Protein AF-A0A7J8L8A6-F1 (afdb_monomer_lite)

Structure (mmCIF, N/CA/C/O backbone):
data_AF-A0A7J8L8A6-F1
#
_entry.id   AF-A0A7J8L8A6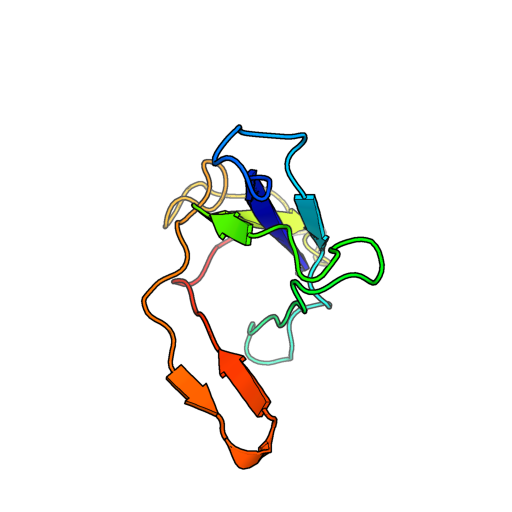-F1
#
loop_
_atom_site.group_PDB
_atom_site.id
_atom_site.type_symbol
_atom_site.label_atom_id
_atom_site.label_alt_id
_atom_site.label_comp_id
_atom_site.label_asym_id
_atom_site.label_entity_id
_atom_site.label_seq_id
_atom_site.pdbx_PDB_ins_code
_atom_site.Cartn_x
_atom_site.Cartn_y
_atom_site.Cartn_z
_atom_site.occupancy
_atom_site.B_iso_or_equiv
_atom_site.auth_seq_id
_atom_site.auth_comp_id
_atom_site.auth_asym_id
_atom_site.auth_atom_id
_atom_site.pdbx_PDB_model_num
ATOM 1 N N . ALA A 1 1 ? 8.907 4.199 -5.803 1.00 94.94 1 ALA A N 1
ATOM 2 C CA . ALA A 1 1 ? 7.519 4.208 -6.311 1.00 94.94 1 ALA A CA 1
ATOM 3 C C . ALA A 1 1 ? 6.595 4.725 -5.222 1.00 94.94 1 ALA A C 1
ATOM 5 O O . ALA A 1 1 ? 7.020 4.791 -4.081 1.00 94.94 1 ALA A O 1
ATOM 6 N N . VAL A 1 2 ? 5.375 5.120 -5.560 1.00 97.56 2 VAL A N 1
ATOM 7 C CA . VAL A 1 2 ? 4.335 5.526 -4.608 1.00 97.56 2 VAL A CA 1
ATOM 8 C C . VAL A 1 2 ? 3.111 4.650 -4.847 1.00 97.56 2 VAL A C 1
ATOM 10 O O . VAL A 1 2 ? 2.802 4.310 -5.998 1.00 97.56 2 VAL A O 1
ATOM 13 N N . ALA A 1 3 ? 2.447 4.268 -3.761 1.00 97.75 3 ALA A N 1
ATOM 14 C CA . ALA A 1 3 ? 1.190 3.545 -3.780 1.00 97.75 3 ALA A CA 1
ATOM 15 C C . ALA A 1 3 ? 0.066 4.431 -3.239 1.00 97.75 3 ALA A C 1
ATOM 17 O O . ALA A 1 3 ? 0.256 5.188 -2.292 1.00 97.75 3 ALA A O 1
ATOM 18 N N . ARG A 1 4 ? -1.130 4.275 -3.799 1.00 97.62 4 ARG A N 1
ATOM 19 C CA . ARG A 1 4 ? -2.346 4.924 -3.309 1.00 97.62 4 ARG A CA 1
ATOM 20 C C . ARG A 1 4 ? -3.213 3.898 -2.605 1.00 97.62 4 ARG A C 1
ATOM 22 O O . ARG A 1 4 ? -3.405 2.805 -3.127 1.00 97.62 4 ARG A O 1
ATOM 29 N N . ILE A 1 5 ? -3.764 4.241 -1.452 1.00 97.44 5 ILE A N 1
ATOM 30 C CA . ILE A 1 5 ? -4.724 3.426 -0.718 1.00 97.44 5 ILE A CA 1
ATOM 31 C C . ILE A 1 5 ? -6.059 4.151 -0.745 1.00 97.44 5 ILE A C 1
ATOM 33 O O . ILE A 1 5 ? -6.141 5.298 -0.322 1.00 97.44 5 ILE A O 1
ATOM 37 N N . THR A 1 6 ? -7.109 3.489 -1.217 1.00 96.44 6 THR A N 1
ATOM 38 C CA . THR A 1 6 ? -8.469 4.033 -1.202 1.00 96.44 6 THR A CA 1
ATOM 39 C C . THR A 1 6 ? -9.360 3.150 -0.347 1.00 96.44 6 THR A C 1
ATOM 41 O O . THR A 1 6 ? -9.363 1.932 -0.520 1.00 96.44 6 THR A O 1
ATOM 44 N N . CYS A 1 7 ? -10.108 3.757 0.566 1.00 94.69 7 CYS A N 1
ATOM 45 C CA . CYS A 1 7 ? -10.997 3.076 1.499 1.00 94.69 7 CYS A CA 1
ATOM 46 C C . CYS A 1 7 ? -12.416 3.623 1.371 1.00 94.69 7 CYS A C 1
ATOM 48 O O . CYS A 1 7 ? -12.607 4.830 1.213 1.00 94.69 7 CYS A O 1
ATOM 50 N N . VAL A 1 8 ? -13.402 2.742 1.508 1.00 93.31 8 VAL A N 1
ATOM 51 C CA . VAL A 1 8 ? -14.794 3.149 1.704 1.00 93.31 8 VAL A CA 1
ATOM 52 C C . VAL A 1 8 ? -14.918 3.696 3.118 1.00 93.31 8 VAL A C 1
ATOM 54 O O . VAL A 1 8 ? -14.451 3.071 4.072 1.00 93.31 8 VAL A O 1
ATOM 57 N N . ALA A 1 9 ? -15.516 4.870 3.253 1.00 91.12 9 ALA A N 1
ATOM 58 C CA . ALA A 1 9 ? -15.820 5.456 4.544 1.00 91.12 9 ALA A CA 1
ATOM 59 C C . ALA A 1 9 ? -17.260 5.139 4.919 1.00 91.12 9 ALA A C 1
ATOM 61 O O . ALA A 1 9 ? -18.147 5.196 4.073 1.00 91.12 9 ALA A O 1
ATOM 62 N N . VAL A 1 10 ? -17.482 4.792 6.180 1.00 91.69 10 VAL A N 1
ATOM 63 C CA . VAL A 1 10 ? -18.804 4.470 6.707 1.00 91.69 10 VAL A CA 1
ATOM 64 C C . VAL A 1 10 ? -19.035 5.277 7.972 1.00 91.69 10 VAL A C 1
ATOM 66 O O . VAL A 1 10 ? -18.179 5.277 8.859 1.00 91.69 10 VAL A O 1
ATOM 69 N N . ASP A 1 11 ? -20.164 5.977 8.045 1.00 89.00 11 ASP A N 1
ATOM 70 C CA . ASP A 1 11 ? -20.531 6.780 9.212 1.00 89.00 11 ASP A CA 1
ATOM 71 C C . ASP A 1 11 ? -21.001 5.927 10.409 1.00 89.00 11 ASP A C 1
ATOM 73 O O . ASP A 1 11 ? -21.055 4.694 10.357 1.00 89.00 11 ASP A O 1
ATOM 77 N N . GLU A 1 12 ? -21.359 6.594 11.510 1.00 88.62 12 GLU A N 1
ATOM 78 C CA . GLU A 1 12 ? -21.817 5.935 12.741 1.00 88.62 12 GLU A CA 1
ATOM 79 C C . GLU A 1 12 ? -23.127 5.149 12.580 1.00 88.62 12 GLU A C 1
ATOM 81 O O . GLU A 1 12 ? -23.418 4.267 13.389 1.00 88.62 12 GLU A O 1
ATOM 86 N N . PHE A 1 13 ? -23.902 5.439 11.534 1.00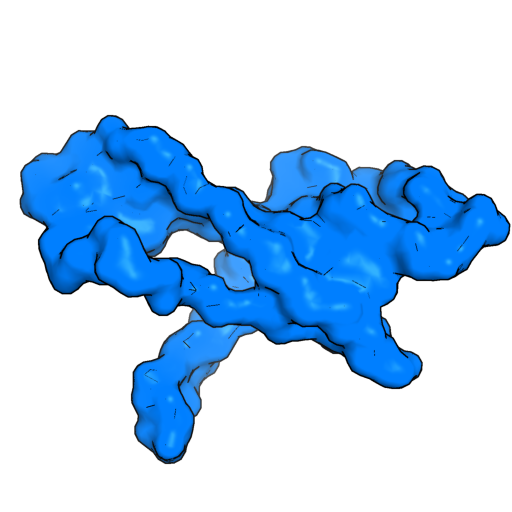 89.31 13 PHE A N 1
ATOM 87 C CA . PHE A 1 13 ? -25.163 4.773 11.223 1.00 89.31 13 PHE A CA 1
ATOM 88 C C . PHE A 1 13 ? -24.995 3.638 10.204 1.00 89.31 13 PHE A C 1
ATOM 90 O O . PHE A 1 13 ? -25.952 2.910 9.941 1.00 89.31 13 PHE A O 1
ATOM 97 N N . GLY A 1 14 ? -23.789 3.447 9.663 1.00 87.81 14 GLY A N 1
ATOM 98 C CA . GLY A 1 14 ? -23.499 2.403 8.689 1.00 87.81 14 GLY A CA 1
ATOM 99 C C . GLY A 1 14 ? -23.678 2.829 7.230 1.00 87.81 14 GLY A C 1
ATOM 100 O O . GLY A 1 14 ? -23.610 1.961 6.359 1.00 87.81 14 GLY A O 1
ATOM 101 N N . TYR A 1 15 ? -23.895 4.116 6.941 1.00 90.62 15 TYR A N 1
ATOM 102 C CA . TYR A 1 15 ? -24.030 4.604 5.569 1.00 90.62 15 TYR A CA 1
ATOM 103 C C . TYR A 1 15 ? -22.667 4.897 4.946 1.00 90.62 15 TYR A C 1
ATOM 105 O O . TYR A 1 15 ? -21.792 5.492 5.580 1.00 90.62 15 TYR A O 1
ATOM 113 N N . GLU A 1 16 ? -22.494 4.48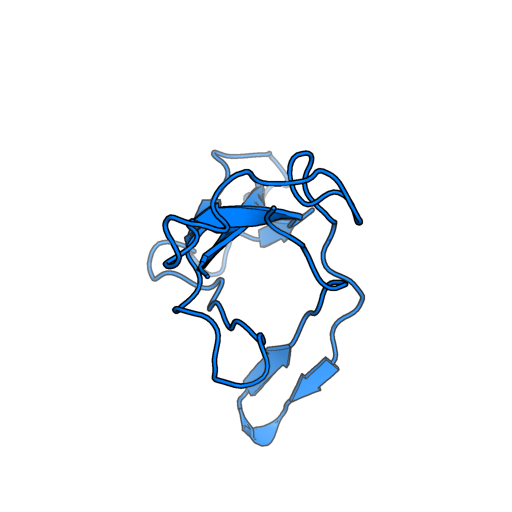9 3.687 1.00 92.00 16 GLU A N 1
ATOM 114 C CA . GLU A 1 16 ? -21.300 4.817 2.910 1.00 92.00 16 GLU A CA 1
ATOM 115 C C . GLU A 1 16 ? -21.228 6.324 2.643 1.00 92.00 16 GLU A C 1
ATOM 117 O O . GLU A 1 16 ? -22.196 6.951 2.205 1.00 92.00 16 GLU A O 1
ATOM 122 N N . THR A 1 17 ? -20.059 6.903 2.890 1.00 89.06 17 THR A N 1
ATOM 123 C CA . THR A 1 17 ? -19.739 8.300 2.606 1.00 89.06 17 THR A CA 1
ATOM 124 C C . THR A 1 17 ? -18.633 8.382 1.553 1.00 89.06 17 THR A C 1
ATOM 126 O O . THR A 1 17 ? -18.216 7.375 0.973 1.00 89.06 17 THR A O 1
ATOM 129 N N . ALA A 1 18 ? -18.178 9.598 1.240 1.00 89.06 18 ALA A N 1
ATOM 130 C CA . ALA A 1 18 ? -17.119 9.792 0.258 1.00 89.06 18 ALA A CA 1
ATOM 131 C C . ALA A 1 18 ? -15.862 8.978 0.640 1.00 89.06 18 ALA A C 1
ATOM 133 O O . ALA A 1 18 ? -15.430 9.030 1.793 1.00 89.06 18 ALA A O 1
ATOM 134 N N . PRO A 1 19 ? -15.262 8.227 -0.303 1.00 91.25 19 PRO A N 1
ATOM 135 C CA . PRO A 1 19 ? -14.102 7.403 -0.004 1.00 91.25 19 PRO A CA 1
ATOM 136 C C . PRO A 1 19 ? -12.888 8.267 0.343 1.00 91.25 19 PRO A C 1
ATOM 138 O O . PRO A 1 19 ? -12.672 9.325 -0.252 1.00 91.25 19 PRO A O 1
ATOM 141 N N . PHE A 1 20 ? -12.046 7.773 1.249 1.00 92.31 20 PHE A N 1
ATOM 142 C CA . PHE A 1 20 ? -10.749 8.392 1.521 1.00 92.31 20 PHE A CA 1
ATOM 143 C C . PHE A 1 20 ? -9.684 7.807 0.617 1.00 92.31 20 PHE A C 1
ATOM 145 O O . PHE A 1 20 ? -9.654 6.598 0.383 1.00 92.31 20 PHE A O 1
ATOM 152 N N . SER A 1 21 ? -8.783 8.667 0.155 1.00 94.00 21 SER A N 1
ATOM 153 C CA . SER A 1 21 ? -7.614 8.275 -0.614 1.00 94.00 21 SER A CA 1
ATOM 154 C C . SER A 1 21 ? -6.351 8.803 0.052 1.00 94.00 21 SER A C 1
ATOM 156 O O . SER A 1 21 ? -6.266 9.981 0.383 1.00 94.00 21 SER A O 1
ATOM 158 N N . PHE A 1 22 ? -5.370 7.924 0.210 1.00 94.62 22 PHE A N 1
ATOM 159 C CA . PHE A 1 22 ? -4.109 8.170 0.894 1.00 94.62 22 PHE A CA 1
ATOM 160 C C . PHE A 1 22 ? -2.961 7.813 -0.035 1.00 94.62 22 PHE A C 1
ATOM 162 O O . PHE A 1 22 ? -2.902 6.682 -0.513 1.00 94.62 22 PHE A O 1
ATOM 169 N N . SER A 1 23 ? -2.039 8.735 -0.267 1.00 96.00 23 SER A N 1
ATOM 170 C CA . SER A 1 23 ? -0.770 8.398 -0.911 1.00 96.00 23 SER A CA 1
ATOM 171 C C . SER A 1 23 ? 0.213 7.905 0.144 1.00 96.00 23 SER A C 1
ATOM 173 O O . SER A 1 23 ? 0.265 8.431 1.257 1.00 96.00 23 SER A O 1
ATOM 175 N N . SER A 1 24 ? 0.968 6.867 -0.191 1.00 96.44 24 SER A N 1
ATOM 176 C CA . SER A 1 24 ? 2.076 6.396 0.628 1.00 96.44 24 SER A CA 1
ATOM 177 C C . SER A 1 24 ? 3.270 7.336 0.522 1.00 96.44 24 SER A C 1
ATOM 179 O O . SER A 1 24 ? 3.386 8.124 -0.419 1.00 96.44 24 SER A O 1
ATOM 181 N N . ASP A 1 25 ? 4.229 7.156 1.421 1.00 95.19 25 ASP A N 1
ATOM 182 C CA . ASP A 1 25 ? 5.581 7.640 1.170 1.00 95.19 25 ASP A CA 1
ATOM 183 C C . ASP A 1 25 ? 6.194 6.922 -0.044 1.00 95.19 25 ASP A C 1
ATOM 185 O O . ASP A 1 25 ? 5.710 5.875 -0.502 1.00 95.19 25 ASP A O 1
ATOM 189 N N . ALA A 1 26 ? 7.284 7.483 -0.570 1.00 96.19 26 ALA A N 1
ATOM 190 C CA . ALA A 1 26 ? 8.086 6.791 -1.565 1.00 96.19 26 ALA A CA 1
ATOM 191 C C . ALA A 1 26 ? 8.614 5.468 -0.988 1.00 96.19 26 ALA A C 1
ATOM 193 O O . ALA A 1 26 ? 9.026 5.403 0.169 1.00 96.19 26 ALA A O 1
ATOM 194 N N . THR A 1 27 ? 8.607 4.419 -1.809 1.00 96.38 27 THR A N 1
ATOM 195 C CA . THR A 1 27 ? 9.150 3.116 -1.424 1.00 96.38 27 THR A CA 1
ATOM 196 C C . THR A 1 27 ? 10.602 3.232 -0.976 1.00 96.38 27 THR A C 1
ATOM 198 O O . THR A 1 27 ? 11.377 3.964 -1.599 1.00 96.38 27 THR A O 1
ATOM 201 N N . ASP A 1 28 ? 10.975 2.447 0.028 1.00 95.25 28 ASP A N 1
ATOM 202 C CA . ASP A 1 28 ? 12.358 2.316 0.475 1.00 95.25 28 ASP A CA 1
ATOM 203 C C . ASP A 1 28 ? 13.240 1.558 -0.539 1.00 95.25 28 ASP A C 1
ATOM 205 O O . ASP A 1 28 ? 12.795 1.141 -1.614 1.00 95.25 28 ASP A O 1
ATOM 209 N N . GLU A 1 29 ? 14.515 1.374 -0.190 1.00 94.50 29 GLU A N 1
ATOM 210 C CA . GLU A 1 29 ? 15.507 0.649 -0.998 1.00 94.50 29 GLU A CA 1
ATOM 211 C C . GLU A 1 29 ? 15.136 -0.820 -1.276 1.00 94.50 29 GLU A C 1
ATOM 213 O O . GLU A 1 29 ? 15.621 -1.404 -2.243 1.00 94.50 29 GLU A O 1
ATOM 218 N N . ASN A 1 30 ? 14.249 -1.403 -0.464 1.00 94.19 30 ASN A N 1
ATOM 219 C CA . ASN A 1 30 ? 13.762 -2.774 -0.602 1.00 94.19 30 ASN A CA 1
ATOM 220 C C . ASN A 1 30 ? 12.411 -2.844 -1.339 1.00 94.19 30 ASN A C 1
ATOM 222 O O . ASN A 1 30 ? 11.883 -3.935 -1.558 1.00 94.19 30 ASN A O 1
ATOM 226 N N . GLY A 1 31 ? 11.839 -1.700 -1.725 1.00 93.12 31 GLY A N 1
ATOM 227 C CA . GLY A 1 31 ? 10.551 -1.616 -2.406 1.00 93.12 31 GLY A CA 1
ATOM 228 C C . GLY A 1 31 ? 9.330 -1.637 -1.479 1.00 93.12 31 GLY A C 1
ATOM 229 O O . GLY A 1 31 ? 8.208 -1.734 -1.979 1.00 93.12 31 GLY A O 1
ATOM 230 N N . TYR A 1 32 ? 9.501 -1.526 -0.157 1.00 95.56 32 TYR A N 1
ATOM 231 C CA . TYR A 1 32 ? 8.375 -1.406 0.774 1.00 95.56 32 TYR A CA 1
ATOM 232 C C . TYR A 1 32 ? 7.859 0.027 0.820 1.00 95.56 32 TYR A C 1
ATOM 234 O O . TYR A 1 32 ? 8.635 0.977 0.824 1.00 95.56 32 TYR A O 1
ATOM 242 N N . PHE A 1 33 ? 6.541 0.187 0.905 1.00 95.25 33 PHE A N 1
ATOM 243 C CA . PHE A 1 33 ? 5.891 1.473 1.143 1.00 95.25 33 PHE A CA 1
ATOM 244 C C . PHE A 1 33 ? 5.109 1.442 2.456 1.00 95.25 33 PHE A C 1
ATOM 246 O O . PHE A 1 33 ? 4.659 0.387 2.909 1.00 95.25 33 PHE A O 1
ATOM 253 N N . PHE A 1 34 ? 4.920 2.617 3.050 1.00 94.06 34 PHE A N 1
ATOM 254 C CA . PHE A 1 34 ? 4.133 2.803 4.262 1.00 94.06 34 PHE A CA 1
ATOM 255 C C . PHE A 1 34 ? 3.161 3.971 4.066 1.00 94.06 34 PHE A C 1
ATOM 257 O O . PHE A 1 34 ? 3.503 4.969 3.436 1.00 94.06 34 PHE A O 1
ATOM 264 N N . ALA A 1 35 ? 1.935 3.826 4.567 1.00 93.81 35 ALA A N 1
ATOM 265 C CA . ALA A 1 35 ? 0.907 4.859 4.510 1.00 93.81 35 ALA A CA 1
ATOM 266 C C . ALA A 1 35 ? 0.088 4.849 5.803 1.00 93.81 35 ALA A C 1
ATOM 268 O O . ALA A 1 35 ? -0.338 3.791 6.273 1.00 93.81 35 ALA A O 1
ATOM 269 N N . THR A 1 36 ? -0.161 6.033 6.354 1.00 92.06 36 THR A N 1
ATOM 270 C CA . THR A 1 36 ? -1.004 6.208 7.540 1.00 92.06 36 THR A CA 1
ATOM 271 C C . THR A 1 36 ? -2.432 6.521 7.099 1.00 92.06 36 THR A C 1
ATOM 273 O O . THR A 1 36 ? -2.663 7.517 6.425 1.00 92.06 36 THR A O 1
ATOM 276 N N . LEU A 1 37 ? -3.397 5.677 7.483 1.00 89.25 37 LEU A N 1
ATOM 277 C CA . LEU A 1 37 ? -4.802 5.765 7.040 1.00 89.25 37 LEU A CA 1
ATOM 278 C C . LEU A 1 37 ? -5.721 6.516 8.023 1.00 89.25 37 LEU A C 1
ATOM 280 O O . LEU A 1 37 ? -6.938 6.383 7.960 1.00 89.25 37 LEU A O 1
ATOM 284 N N . THR A 1 38 ? -5.155 7.265 8.966 1.00 78.88 38 THR A N 1
ATOM 285 C CA . THR A 1 38 ? -5.893 8.056 9.966 1.00 78.88 38 THR A CA 1
ATOM 286 C C . THR A 1 38 ? -5.567 9.534 9.776 1.00 78.88 38 THR A C 1
ATOM 288 O O . THR A 1 38 ? -4.705 10.061 10.485 1.00 78.88 38 THR A O 1
ATOM 291 N N . PRO A 1 39 ? -6.173 10.201 8.781 1.00 69.00 39 PRO A N 1
ATOM 292 C CA . PRO A 1 39 ? -5.997 11.621 8.596 1.00 69.00 39 PRO A CA 1
ATOM 293 C C . PRO A 1 39 ? -6.837 12.364 9.663 1.00 69.00 39 PRO A C 1
ATOM 295 O O . PRO A 1 39 ? -7.776 11.782 10.220 1.00 69.00 39 PRO A O 1
ATOM 298 N N . PRO A 1 40 ? -6.522 13.630 9.976 1.00 67.12 40 PRO A N 1
ATOM 299 C CA . PRO A 1 40 ? -7.215 14.396 11.017 1.00 67.12 40 PRO A CA 1
ATOM 300 C C . PRO A 1 40 ? -8.733 14.512 10.808 1.00 67.12 40 PRO A C 1
ATOM 302 O O . PRO A 1 40 ? -9.474 14.722 11.765 1.00 67.12 40 PRO A O 1
ATOM 305 N N . GLU A 1 41 ? -9.198 14.388 9.563 1.00 66.69 41 GLU A N 1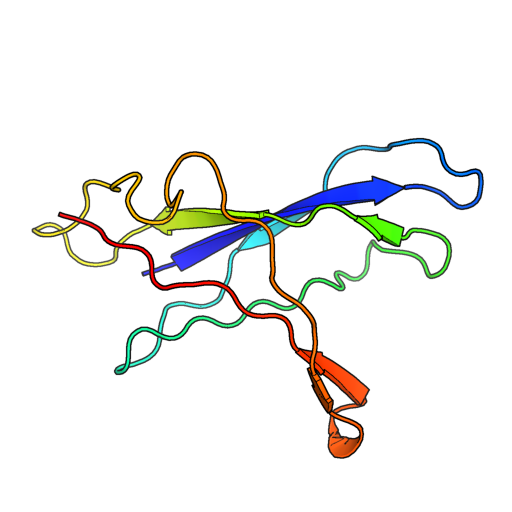
ATOM 306 C CA . GLU A 1 41 ? -10.603 14.505 9.175 1.00 66.69 41 GLU A CA 1
ATOM 307 C C . GLU A 1 41 ? -11.424 13.239 9.463 1.00 66.69 41 GLU A C 1
ATOM 309 O O . GLU A 1 41 ? -12.657 13.299 9.467 1.00 66.69 41 GLU A O 1
ATOM 314 N N . ILE A 1 42 ? -10.778 12.093 9.722 1.00 70.25 42 ILE A N 1
ATOM 315 C CA . ILE A 1 42 ? -11.485 10.903 10.201 1.00 70.25 42 ILE A CA 1
ATOM 316 C C . ILE A 1 42 ? -11.795 11.110 11.678 1.00 70.25 42 ILE A C 1
ATOM 318 O O . ILE A 1 42 ? -10.944 10.935 12.547 1.00 70.25 42 ILE A O 1
ATOM 322 N N . ASN A 1 43 ? -13.039 11.498 11.951 1.00 68.75 43 ASN A N 1
ATOM 323 C CA . ASN A 1 43 ? -13.556 11.525 13.310 1.00 68.75 43 ASN A CA 1
ATOM 324 C C . ASN A 1 43 ? -13.671 10.093 13.872 1.00 68.75 43 ASN A C 1
ATOM 326 O O . ASN A 1 43 ? -13.810 9.122 13.127 1.00 68.75 43 ASN A O 1
ATOM 330 N N . ASP A 1 44 ? -13.693 9.963 15.200 1.00 69.88 44 ASP A N 1
ATOM 331 C CA . ASP A 1 44 ? -13.815 8.666 15.893 1.00 69.88 44 ASP A CA 1
ATOM 332 C C . ASP A 1 44 ? -15.107 7.893 15.555 1.00 69.88 44 ASP A C 1
ATOM 334 O O . ASP A 1 44 ? -15.262 6.722 15.903 1.00 69.88 44 ASP A O 1
ATOM 338 N N . LYS A 1 45 ? -16.057 8.557 14.893 1.00 77.25 45 LYS A N 1
ATOM 339 C CA . LYS A 1 45 ? -17.363 8.023 14.508 1.00 77.25 45 LYS A CA 1
ATOM 340 C C . LYS A 1 45 ? -17.359 7.381 13.121 1.00 77.25 45 LYS A C 1
ATOM 342 O O . LYS A 1 45 ? -18.336 6.726 12.771 1.00 77.25 45 LYS A O 1
ATOM 347 N N . MET A 1 46 ? -16.293 7.553 12.341 1.00 84.38 46 MET A N 1
ATOM 348 C CA . MET A 1 46 ? -16.207 7.061 10.972 1.00 84.38 46 MET A CA 1
ATOM 349 C C . MET A 1 46 ? -15.256 5.872 10.868 1.00 84.38 46 MET A C 1
ATOM 351 O O . MET A 1 46 ? -14.159 5.858 11.424 1.00 84.38 46 MET A O 1
ATOM 355 N N . GLN A 1 47 ? -15.683 4.851 10.133 1.00 87.50 47 GLN A N 1
ATOM 356 C CA . GLN A 1 47 ? -14.931 3.619 9.942 1.00 87.50 47 GLN A CA 1
ATOM 357 C C . GLN A 1 47 ? -14.479 3.490 8.494 1.00 87.50 47 GLN A C 1
ATOM 359 O O . GLN A 1 47 ? -15.280 3.609 7.570 1.00 87.50 47 GLN A O 1
ATOM 364 N N . LEU A 1 48 ? -13.201 3.169 8.300 1.00 90.81 48 LEU A N 1
ATOM 365 C CA . LEU A 1 48 ? -12.687 2.769 6.995 1.00 90.81 48 LEU A CA 1
ATOM 366 C C . LEU A 1 48 ? -12.915 1.276 6.770 1.00 90.81 48 LEU A C 1
ATOM 368 O O . LEU A 1 48 ? -12.569 0.444 7.614 1.00 90.81 48 LEU A O 1
ATOM 372 N N . ARG A 1 49 ? -13.470 0.937 5.609 1.00 89.44 49 ARG A N 1
ATOM 373 C CA . ARG A 1 49 ? -13.725 -0.431 5.157 1.00 89.44 49 ARG A CA 1
ATOM 374 C C . ARG A 1 49 ? -13.205 -0.632 3.742 1.00 89.44 49 ARG A C 1
ATOM 376 O O . ARG A 1 49 ? -12.951 0.321 3.010 1.00 89.44 49 ARG A O 1
ATOM 383 N N . GLU A 1 50 ? -13.017 -1.900 3.388 1.00 92.06 50 GLU A N 1
ATOM 384 C CA . GLU A 1 50 ? -12.680 -2.334 2.025 1.00 92.06 50 GLU A CA 1
ATOM 385 C C . GLU A 1 50 ? -11.504 -1.580 1.383 1.00 92.06 50 GLU A C 1
ATOM 387 O O . GLU A 1 50 ? -11.494 -1.307 0.183 1.00 92.06 50 GLU A O 1
ATOM 392 N N . CYS A 1 51 ? -10.493 -1.249 2.188 1.00 95.25 51 CYS A N 1
ATOM 393 C CA . CYS A 1 51 ? -9.312 -0.547 1.711 1.00 95.25 51 CYS A CA 1
ATOM 394 C C . CYS A 1 51 ? -8.587 -1.354 0.627 1.00 95.25 51 CYS A C 1
ATOM 396 O O . CYS A 1 51 ? -8.270 -2.534 0.816 1.00 95.25 51 CYS A O 1
ATOM 398 N N . LYS A 1 52 ? -8.291 -0.697 -0.495 1.00 97.69 52 LYS A N 1
ATOM 399 C CA . LYS A 1 52 ? -7.529 -1.248 -1.618 1.00 97.69 52 LYS A CA 1
ATOM 400 C C . LYS A 1 52 ? -6.282 -0.417 -1.872 1.00 97.69 52 LYS A C 1
ATOM 402 O O . LYS A 1 52 ? -6.353 0.806 -1.840 1.00 97.69 52 LYS A O 1
ATOM 407 N N . ALA A 1 53 ? -5.165 -1.079 -2.150 1.00 98.06 53 ALA A N 1
ATOM 408 C CA . ALA A 1 53 ? -3.916 -0.447 -2.554 1.00 98.06 53 ALA A CA 1
ATOM 409 C C . ALA A 1 53 ? -3.712 -0.544 -4.074 1.00 98.06 53 ALA A C 1
ATOM 411 O O . ALA A 1 53 ? -4.041 -1.565 -4.682 1.00 98.06 53 ALA A O 1
ATOM 412 N N . PHE A 1 54 ? -3.157 0.513 -4.660 1.00 98.12 54 PHE A N 1
ATOM 413 C CA . PHE A 1 54 ? -2.972 0.720 -6.094 1.00 98.12 54 PHE A CA 1
ATOM 414 C C . PHE A 1 54 ? -1.571 1.267 -6.372 1.00 98.12 54 PHE A C 1
ATOM 416 O O . PHE A 1 54 ? -1.000 1.981 -5.547 1.00 98.12 54 PHE A O 1
ATOM 423 N N . LEU A 1 55 ? -1.054 1.007 -7.568 1.00 97.75 55 LEU A N 1
ATOM 424 C CA . LEU A 1 55 ? 0.073 1.746 -8.124 1.00 97.75 55 LEU A CA 1
ATOM 425 C C . LEU A 1 55 ? -0.342 3.193 -8.410 1.00 97.75 55 LEU A C 1
ATOM 427 O O . LEU A 1 55 ? -1.358 3.425 -9.063 1.00 97.75 55 LEU A O 1
ATOM 431 N N . GLU A 1 56 ? 0.437 4.156 -7.916 1.00 97.19 56 GLU A N 1
ATOM 432 C CA . GLU A 1 56 ? 0.192 5.582 -8.154 1.00 97.19 56 GLU A CA 1
ATOM 433 C C . GLU A 1 56 ? 1.252 6.208 -9.056 1.00 97.19 56 GLU A C 1
ATOM 435 O O . GLU A 1 56 ? 0.917 6.758 -10.102 1.00 97.19 56 GLU A O 1
ATOM 440 N N . ASN A 1 57 ? 2.527 6.117 -8.667 1.00 96.50 57 ASN A N 1
ATOM 441 C CA . ASN A 1 57 ? 3.619 6.672 -9.461 1.00 96.50 57 ASN A CA 1
ATOM 442 C C . ASN A 1 57 ? 4.921 5.855 -9.371 1.00 96.50 57 ASN A C 1
ATOM 444 O O . ASN A 1 57 ? 5.217 5.234 -8.344 1.00 96.50 57 ASN A O 1
ATOM 448 N N . SER A 1 58 ? 5.744 5.912 -10.419 1.00 95.81 58 SER A N 1
ATOM 449 C CA . SER A 1 58 ? 7.113 5.390 -10.425 1.00 95.81 58 SER A CA 1
ATOM 450 C C . SER A 1 58 ? 8.128 6.529 -10.559 1.00 95.81 58 SER A C 1
ATOM 452 O O . SER A 1 58 ? 7.921 7.428 -11.368 1.00 95.81 58 SER A O 1
ATOM 454 N N . PRO A 1 59 ? 9.244 6.509 -9.807 1.00 92.12 59 PRO A N 1
ATOM 455 C CA . PRO A 1 59 ? 10.302 7.505 -9.940 1.00 92.12 59 PRO A CA 1
ATOM 456 C C . PRO A 1 59 ? 11.227 7.240 -11.139 1.00 92.12 59 PRO A C 1
ATOM 458 O O . PRO A 1 59 ? 12.097 8.058 -11.420 1.00 92.12 59 PRO A O 1
ATOM 461 N N . LEU A 1 60 ? 11.103 6.085 -11.803 1.00 94.12 60 LEU A N 1
ATOM 462 C CA . LEU A 1 60 ? 11.987 5.681 -12.893 1.00 94.12 60 LEU A CA 1
ATOM 463 C C . LEU A 1 60 ? 11.294 5.875 -14.238 1.00 94.12 60 LEU A C 1
ATOM 465 O O . LEU A 1 60 ? 10.348 5.163 -14.557 1.00 94.12 60 LEU A O 1
ATOM 469 N N . GLU A 1 61 ? 11.828 6.764 -15.073 1.00 93.25 61 GLU A N 1
ATOM 470 C CA . GLU A 1 61 ? 11.286 7.011 -16.418 1.00 93.25 61 GLU A CA 1
ATOM 471 C C . GLU A 1 61 ? 11.289 5.769 -17.315 1.00 93.25 61 GLU A C 1
ATOM 473 O O . GLU A 1 61 ? 10.387 5.587 -18.131 1.00 93.25 61 GLU A O 1
ATOM 478 N N . ALA A 1 62 ? 12.289 4.903 -17.139 1.00 95.19 62 ALA A N 1
ATOM 479 C CA . ALA A 1 62 ? 12.417 3.648 -17.871 1.00 95.19 62 ALA A CA 1
ATOM 480 C C . ALA A 1 62 ? 11.496 2.528 -17.352 1.00 95.19 62 ALA A C 1
ATOM 482 O O . ALA A 1 62 ? 11.451 1.477 -17.974 1.00 95.19 62 ALA A O 1
ATOM 483 N N . CYS A 1 63 ? 10.814 2.725 -16.218 1.00 94.00 63 CYS A N 1
ATOM 484 C CA . CYS A 1 63 ? 9.960 1.725 -15.573 1.00 94.00 63 CYS A CA 1
ATOM 485 C C . CYS A 1 63 ? 8.761 2.430 -14.926 1.00 94.00 63 CYS A C 1
ATOM 487 O O . CYS A 1 63 ? 8.677 2.561 -13.702 1.00 94.00 63 CYS A O 1
ATOM 489 N N . LYS A 1 64 ? 7.871 2.978 -15.761 1.00 96.06 64 LYS A N 1
ATOM 490 C CA . LYS A 1 64 ? 6.756 3.853 -15.344 1.00 96.06 64 LYS A CA 1
ATOM 491 C C . LYS A 1 64 ? 5.382 3.384 -15.793 1.00 96.06 64 LYS A C 1
ATOM 493 O O . LYS A 1 64 ? 4.387 4.008 -15.435 1.00 96.06 64 LYS A O 1
ATOM 498 N N . VAL A 1 65 ? 5.301 2.305 -16.566 1.00 97.06 65 VAL A N 1
ATOM 499 C CA . VAL A 1 65 ? 4.024 1.759 -17.020 1.00 97.06 65 VAL A CA 1
ATOM 500 C C . VAL A 1 65 ? 3.490 0.840 -15.921 1.00 97.06 65 VAL A C 1
ATOM 502 O O . VAL A 1 65 ? 4.125 -0.173 -15.630 1.00 97.06 65 VAL A O 1
ATOM 505 N N . PRO A 1 66 ? 2.373 1.174 -15.250 1.00 97.00 66 PRO A N 1
ATOM 506 C CA . PRO A 1 66 ? 1.837 0.319 -14.199 1.00 97.00 66 PRO A CA 1
ATOM 507 C C . PRO A 1 66 ? 1.339 -0.996 -14.798 1.00 97.00 66 PRO A C 1
ATOM 509 O O . PRO A 1 66 ? 0.763 -1.017 -15.887 1.00 97.00 66 PRO A O 1
ATOM 512 N N . THR A 1 67 ? 1.511 -2.094 -14.064 1.00 97.75 67 THR A N 1
ATOM 513 C CA . THR A 1 67 ? 0.947 -3.398 -14.432 1.00 97.75 67 THR A CA 1
ATOM 514 C C . THR A 1 67 ? -0.174 -3.792 -13.479 1.00 97.75 67 THR A C 1
ATOM 516 O O . THR A 1 67 ? -0.185 -3.414 -12.307 1.00 97.75 67 THR A O 1
ATOM 519 N N . ASP A 1 68 ? -1.115 -4.604 -13.963 1.00 97.56 68 ASP A N 1
ATOM 520 C CA . ASP A 1 68 ? -2.185 -5.150 -13.120 1.00 97.56 68 ASP A CA 1
ATOM 521 C C . ASP A 1 68 ? -1.812 -6.487 -12.450 1.00 97.56 68 ASP A C 1
ATOM 523 O O . ASP A 1 68 ? -2.670 -7.216 -11.944 1.00 97.56 68 ASP A O 1
ATOM 527 N N . VAL A 1 69 ? -0.519 -6.822 -12.411 1.00 96.69 69 VAL A N 1
ATOM 528 C CA . VAL A 1 69 ? -0.025 -7.952 -11.616 1.00 96.69 69 VAL A CA 1
ATOM 529 C C . VAL A 1 69 ? -0.367 -7.698 -10.147 1.00 96.69 69 VAL A C 1
ATOM 531 O O . VAL A 1 69 ? -0.232 -6.581 -9.648 1.00 96.69 69 VAL A O 1
ATOM 534 N N . ASN A 1 70 ? -0.876 -8.726 -9.463 1.00 96.56 70 ASN A N 1
A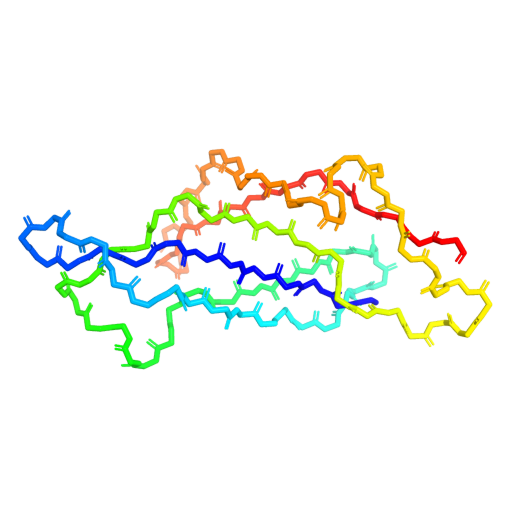TOM 535 C CA . ASN A 1 70 ? -1.400 -8.629 -8.096 1.00 96.56 70 ASN A CA 1
ATOM 536 C C . ASN A 1 70 ? -2.472 -7.542 -7.905 1.00 96.56 70 ASN A C 1
ATOM 538 O O . ASN A 1 70 ? -2.678 -7.083 -6.786 1.00 96.56 70 ASN A O 1
ATOM 542 N N . LYS A 1 71 ? -3.201 -7.181 -8.972 1.00 97.81 71 LYS A N 1
ATOM 543 C CA . LYS A 1 71 ? -4.228 -6.126 -8.971 1.00 97.81 71 LYS A CA 1
ATOM 544 C C . LYS A 1 71 ? -3.648 -4.727 -8.724 1.00 97.81 71 LYS A C 1
ATOM 546 O O . LYS A 1 71 ? -4.316 -3.891 -8.124 1.00 97.81 71 LYS A O 1
ATOM 551 N N . GLY A 1 72 ? -2.427 -4.458 -9.191 1.00 96.19 72 GLY A N 1
ATOM 552 C CA . GLY A 1 72 ? -1.784 -3.147 -9.055 1.00 96.19 72 GLY A CA 1
ATOM 553 C C . GLY A 1 72 ? -2.577 -1.980 -9.666 1.00 96.19 72 GLY A C 1
ATOM 554 O O . GLY A 1 72 ? -2.489 -0.870 -9.148 1.00 96.19 72 GLY A O 1
ATOM 555 N N . ILE A 1 73 ? -3.397 -2.216 -10.704 1.00 97.56 73 ILE A N 1
ATOM 556 C CA . ILE A 1 73 ? -4.243 -1.183 -11.335 1.00 97.56 73 ILE A CA 1
ATOM 557 C C . ILE A 1 73 ? -5.676 -1.245 -10.799 1.00 97.56 73 ILE A C 1
ATOM 559 O O . ILE A 1 73 ? -6.261 -0.216 -10.474 1.00 97.56 73 ILE A O 1
ATOM 563 N N . ARG A 1 74 ? -6.264 -2.444 -10.693 1.00 97.25 74 ARG A N 1
ATOM 564 C CA . ARG A 1 74 ? -7.653 -2.617 -10.217 1.00 97.25 74 ARG A CA 1
ATOM 565 C C . ARG A 1 74 ? -7.824 -2.466 -8.703 1.00 97.25 74 ARG A C 1
ATOM 567 O O . ARG A 1 74 ? -8.953 -2.322 -8.234 1.00 97.25 74 ARG A O 1
ATOM 574 N N . GLY A 1 75 ? -6.731 -2.508 -7.952 1.00 97.31 75 GLY A N 1
ATOM 575 C CA . GLY A 1 75 ? -6.705 -2.410 -6.500 1.00 97.31 75 GLY A CA 1
ATOM 576 C C . GLY A 1 75 ? -6.680 -3.769 -5.811 1.00 97.31 75 GLY A C 1
ATOM 577 O O . GLY A 1 75 ? -7.561 -4.613 -6.016 1.00 97.31 75 GLY A O 1
ATOM 578 N N . ALA A 1 76 ? -5.698 -3.966 -4.935 1.00 97.94 76 ALA A N 1
ATOM 579 C CA . ALA A 1 76 ? -5.607 -5.137 -4.071 1.00 97.94 76 ALA A CA 1
ATOM 580 C C . ALA A 1 76 ? -6.155 -4.822 -2.677 1.00 97.94 76 ALA A C 1
ATOM 582 O O . ALA A 1 76 ? -5.725 -3.856 -2.053 1.00 97.94 76 ALA A O 1
ATOM 583 N N . ILE A 1 77 ? -7.081 -5.645 -2.180 1.00 96.69 77 ILE A N 1
ATOM 584 C CA . ILE A 1 77 ? -7.609 -5.519 -0.814 1.00 96.69 77 ILE A CA 1
ATOM 585 C C . ILE A 1 77 ? -6.466 -5.730 0.185 1.00 96.69 77 ILE A C 1
ATOM 587 O O . ILE A 1 77 ? -5.666 -6.654 0.016 1.00 96.69 77 ILE A O 1
ATOM 591 N N . LEU A 1 78 ? -6.40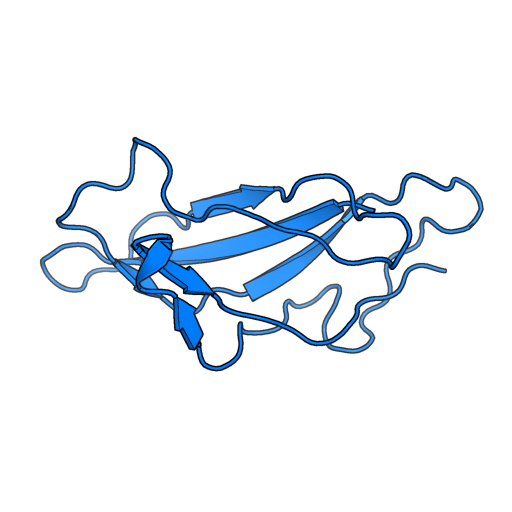0 -4.884 1.215 1.00 95.06 78 LEU A N 1
ATOM 592 C CA . LEU A 1 78 ? -5.446 -5.056 2.310 1.00 95.06 78 LEU A CA 1
ATOM 593 C C . LEU A 1 78 ? -5.697 -6.393 3.033 1.00 95.06 78 LEU A C 1
ATOM 595 O O . LEU A 1 78 ? -6.833 -6.717 3.375 1.00 95.06 78 LEU A O 1
ATOM 599 N N . ASN A 1 79 ? -4.641 -7.169 3.279 1.00 91.06 79 ASN A N 1
ATOM 600 C CA . ASN A 1 79 ? -4.729 -8.435 4.011 1.00 91.06 79 ASN A CA 1
ATOM 601 C C . ASN A 1 79 ? -5.041 -8.214 5.500 1.00 91.06 79 ASN A C 1
ATOM 603 O O . ASN A 1 79 ? -5.174 -7.080 5.964 1.00 91.06 79 ASN A O 1
ATOM 607 N N . SER A 1 80 ? -5.148 -9.309 6.264 1.00 87.69 80 SER A N 1
ATOM 608 C CA . SER A 1 80 ? -5.305 -9.249 7.720 1.00 87.69 80 SER A CA 1
ATOM 609 C C . SER A 1 80 ? -4.251 -8.343 8.360 1.00 87.69 80 SER A C 1
ATOM 611 O O . SER A 1 80 ? -3.165 -8.152 7.823 1.00 87.69 80 SER A O 1
ATOM 613 N N . HIS A 1 81 ? -4.588 -7.749 9.503 1.00 91.50 81 HIS A N 1
ATOM 614 C CA . HIS A 1 81 ? -3.661 -6.875 10.207 1.00 91.50 81 HIS A CA 1
ATOM 615 C C . HIS A 1 81 ? -2.899 -7.618 11.295 1.00 91.50 81 HIS A C 1
ATOM 617 O O . HIS A 1 81 ? -3.394 -8.567 11.905 1.00 91.50 81 HIS A O 1
ATOM 623 N N . ARG A 1 82 ? -1.718 -7.095 11.609 1.00 93.62 82 ARG A N 1
ATOM 624 C CA . ARG A 1 82 ? -0.992 -7.382 12.840 1.00 93.62 82 ARG A CA 1
ATOM 625 C C . ARG A 1 82 ? -1.147 -6.198 13.785 1.00 93.62 82 ARG A C 1
ATOM 627 O O . ARG A 1 82 ? -0.918 -5.054 13.395 1.00 93.62 82 ARG A O 1
ATOM 634 N N . VAL A 1 83 ? -1.514 -6.467 15.032 1.00 93.12 83 VAL A N 1
ATOM 635 C CA . VAL A 1 83 ? -1.524 -5.443 16.082 1.00 93.12 83 VAL A CA 1
ATOM 636 C C . VAL A 1 83 ? -0.091 -5.211 16.557 1.00 93.12 83 VAL A C 1
ATOM 638 O O . VAL A 1 83 ? 0.646 -6.160 16.829 1.00 93.12 83 VAL A O 1
ATOM 641 N N . LEU A 1 84 ? 0.319 -3.945 16.611 1.00 91.38 84 LEU A N 1
ATOM 642 C CA . LEU A 1 84 ? 1.626 -3.516 17.094 1.00 91.38 84 LEU A CA 1
ATOM 643 C C . LEU A 1 84 ? 1.429 -2.607 18.308 1.00 91.38 84 LEU A C 1
ATOM 645 O O . LEU A 1 84 ? 1.399 -1.381 18.180 1.00 91.38 84 LEU A O 1
ATOM 649 N N . ASP A 1 85 ? 1.306 -3.217 19.488 1.00 88.38 85 ASP A N 1
ATOM 650 C CA . ASP A 1 85 ? 0.949 -2.528 20.739 1.00 88.38 85 ASP A CA 1
ATOM 651 C C . ASP A 1 85 ? 1.916 -1.396 21.099 1.00 88.38 85 ASP A C 1
ATOM 653 O O . ASP A 1 85 ? 1.490 -0.308 21.483 1.00 88.38 85 ASP A O 1
ATOM 657 N N . GLN A 1 86 ? 3.219 -1.606 20.886 1.00 88.69 86 GLN A N 1
ATOM 658 C CA . GLN A 1 86 ? 4.259 -0.604 21.154 1.00 88.69 86 GLN A CA 1
ATOM 659 C C . GLN A 1 86 ? 4.058 0.697 20.367 1.00 88.69 86 GLN A C 1
ATOM 661 O O . GLN A 1 86 ? 4.444 1.766 20.831 1.00 88.69 86 GLN A O 1
ATOM 666 N N . ARG A 1 87 ? 3.460 0.607 19.174 1.00 82.31 87 ARG A N 1
ATOM 667 C CA . ARG A 1 87 ? 3.181 1.751 18.295 1.00 82.31 87 ARG A CA 1
ATOM 668 C C . ARG A 1 87 ? 1.699 2.126 18.273 1.00 82.31 87 ARG A C 1
ATOM 670 O O . ARG A 1 87 ? 1.324 3.009 17.514 1.00 82.31 87 ARG A O 1
ATOM 677 N N . LYS A 1 88 ? 0.866 1.451 19.080 1.00 86.69 88 LYS A N 1
ATOM 678 C CA . LYS A 1 88 ? -0.597 1.602 19.121 1.00 86.69 88 LYS A CA 1
ATOM 679 C C . LYS A 1 88 ? -1.231 1.622 17.723 1.00 86.69 88 LYS A C 1
ATOM 681 O O . LYS A 1 88 ? -2.118 2.425 17.452 1.00 86.69 88 LYS A O 1
ATOM 686 N N . MET A 1 89 ? -0.769 0.744 16.827 1.00 88.75 89 MET A N 1
ATOM 687 C CA . MET A 1 89 ? -1.224 0.717 15.434 1.00 88.75 89 MET A CA 1
ATOM 688 C C . MET A 1 89 ? -1.586 -0.689 14.960 1.00 88.75 89 MET A C 1
ATOM 690 O O . MET A 1 89 ? -1.039 -1.689 15.430 1.00 88.75 89 MET A O 1
ATOM 694 N N . ARG A 1 90 ? -2.499 -0.758 13.988 1.00 91.38 90 ARG A N 1
ATOM 695 C CA . ARG A 1 90 ? -2.797 -1.973 13.225 1.00 91.38 90 ARG A CA 1
ATOM 696 C C . ARG A 1 90 ? -2.064 -1.889 11.894 1.00 91.38 90 ARG A C 1
ATOM 698 O O . ARG A 1 90 ? -2.364 -1.017 11.085 1.00 91.38 90 ARG A O 1
ATOM 705 N N . LEU A 1 91 ? -1.103 -2.781 11.685 1.00 93.06 91 LEU A N 1
ATOM 706 C CA . LEU A 1 91 ? -0.343 -2.860 10.445 1.00 93.06 91 LEU A CA 1
ATOM 707 C C . LEU A 1 91 ? -1.025 -3.828 9.484 1.00 93.06 91 LEU A C 1
ATOM 709 O O . LEU A 1 91 ? -1.105 -5.020 9.770 1.00 93.06 91 LEU A O 1
ATOM 713 N N . TYR A 1 92 ? -1.480 -3.308 8.352 1.00 94.62 92 TYR A N 1
ATOM 714 C CA . TYR A 1 92 ? -2.017 -4.077 7.233 1.00 94.62 92 TYR A CA 1
ATOM 715 C C . TYR A 1 92 ? -0.947 -4.222 6.144 1.00 94.62 92 TYR A C 1
ATOM 717 O O . TYR A 1 92 ? -0.020 -3.415 6.080 1.00 94.62 92 TYR A O 1
ATOM 725 N N . TRP A 1 93 ? -1.069 -5.227 5.275 1.00 94.38 93 TRP A N 1
ATOM 726 C CA . TRP A 1 93 ? -0.123 -5.446 4.173 1.00 94.38 93 TRP A CA 1
ATOM 727 C C . TRP A 1 93 ? -0.817 -5.919 2.894 1.00 94.38 93 TRP A C 1
ATOM 729 O O . TRP A 1 93 ? -1.938 -6.422 2.920 1.00 94.38 93 TRP A O 1
ATOM 739 N N . VAL A 1 94 ? -0.121 -5.805 1.766 1.00 96.19 94 VAL A N 1
ATOM 740 C CA . VAL A 1 94 ? -0.533 -6.319 0.450 1.00 96.19 94 VAL A CA 1
ATOM 741 C C . VAL A 1 94 ? 0.641 -7.014 -0.229 1.00 96.19 94 VAL A C 1
ATOM 743 O O . VAL A 1 94 ? 1.782 -6.889 0.212 1.00 96.19 94 VAL A O 1
ATOM 746 N N . GLY A 1 95 ? 0.353 -7.783 -1.280 1.00 94.31 95 GLY A N 1
ATOM 747 C CA . GLY A 1 95 ? 1.397 -8.328 -2.144 1.00 94.31 95 GLY A CA 1
ATOM 748 C C . GLY A 1 95 ? 2.134 -7.228 -2.922 1.00 94.31 95 GLY A C 1
ATOM 749 O O . GLY A 1 95 ? 1.653 -6.096 -2.991 1.00 94.31 95 GLY A O 1
ATOM 750 N N . PRO A 1 96 ? 3.288 -7.552 -3.526 1.00 95.56 96 PRO A N 1
ATOM 751 C CA . PRO A 1 96 ? 4.063 -6.593 -4.302 1.00 95.56 96 PRO A CA 1
ATOM 752 C C . PRO A 1 96 ? 3.334 -6.186 -5.585 1.00 95.56 96 PRO A C 1
ATOM 754 O O . PRO A 1 96 ? 2.614 -6.988 -6.186 1.00 95.56 96 PRO A O 1
ATOM 757 N N . PHE A 1 97 ? 3.581 -4.960 -6.037 1.00 97.44 97 PHE A N 1
ATOM 758 C CA . PHE A 1 97 ? 3.114 -4.438 -7.320 1.00 97.44 97 PHE A CA 1
ATOM 759 C C . PHE A 1 97 ? 4.297 -4.124 -8.232 1.00 97.44 97 PHE A C 1
ATOM 761 O O . PHE A 1 97 ? 5.421 -3.963 -7.759 1.00 97.44 97 PHE A O 1
ATOM 768 N N . PHE A 1 98 ? 4.040 -4.016 -9.536 1.00 96.50 98 PHE A N 1
ATOM 769 C CA . PHE A 1 98 ? 5.104 -3.921 -10.532 1.00 96.50 98 PHE A CA 1
ATOM 770 C C . PHE A 1 98 ? 4.809 -2.850 -11.578 1.00 96.50 98 PHE A C 1
ATOM 772 O O . PHE A 1 98 ? 3.696 -2.771 -12.103 1.00 96.50 98 PHE A O 1
ATOM 779 N N . TYR A 1 99 ? 5.839 -2.077 -11.905 1.00 96.69 99 TYR A N 1
ATOM 780 C CA . TYR A 1 99 ? 5.904 -1.268 -13.116 1.00 96.69 99 TYR A CA 1
ATOM 781 C C . TYR A 1 99 ? 6.758 -1.983 -14.166 1.00 96.69 99 TYR A C 1
ATOM 783 O O . TYR A 1 99 ? 7.549 -2.869 -13.830 1.00 96.69 99 TYR A O 1
ATOM 791 N N . THR A 1 100 ? 6.587 -1.580 -15.420 1.00 95.06 100 THR A N 1
ATOM 792 C CA . THR A 1 100 ? 7.427 -1.947 -16.566 1.00 95.06 100 THR A CA 1
ATOM 793 C C . THR A 1 100 ? 7.903 -0.719 -17.315 1.00 95.06 100 THR A C 1
ATOM 795 O O . THR A 1 100 ? 7.251 0.351 -17.196 1.00 95.06 100 THR A O 1
#

Organism: NCBI:txid34289

Radius of gyration: 14.49 Å; chains: 1; bounding box: 41×24×39 Å

Sequence (100 aa):
AVARITCVAVDEFGYETAPFSFSSDATDENGYFFATLTPPEINDKMQLRECKAFLENSPLEACKVPTDVNKGIRGAILNSHRVLDQRKMRLYWVGPFFYT

pLDDT: mean 91.97, std 7.12, range [66.69, 98.12]

Secondary structure (DSSP, 8-state):
-EEEEEEEEE-TTS-EEEEEEEEPPPP-TTS--------TT--TT-EEEEEEEEEEE-S-TTS--B--GGGTTT-EEP-PPEEEGGGTEEE-------B-

Foldseek 3Di:
DKKKKKWFKAFLVGDTDDIDIWIWDQADPVRDTDTDPDDVPDDPGMDTHQIWMADDADPDPVFTAWDCVQHNHVTHGWDAWDQDVVVRDTDTDGDDTGTD